Protein AF-A0A6C0I7M6-F1 (afdb_monomer_lite)

Foldseek 3Di:
DDPVVVVVVVVVVVVVVVVVVVVVVVVCCVVDPDDDDDDPDPDDPPPPPPPPDDDDDDDDDDDDDDDDDDPDPPPPPDDDPDDDDPDPDPDPCPDDDDPPPVPVPPPPPDDPDDDDDD

Radius of gyration: 39.66 Å; chains: 1; bounding box: 29×131×83 Å

Secondary structure (DSSP, 8-state):
--HHHHHHHHHHHHHHHHHHHHHHHHHHHHHSPPPP------PPP----PPPPPPPPPPPPPPPPPPPPP--------------PPPPP------PPPPPGGGSSGGGSS--------

Structure (mmCIF, N/CA/C/O backbone):
data_AF-A0A6C0I7M6-F1
#
_entry.id   AF-A0A6C0I7M6-F1
#
loop_
_atom_site.group_PDB
_atom_site.id
_atom_site.type_symbol
_atom_site.label_atom_id
_atom_site.label_alt_id
_atom_site.label_comp_id
_atom_site.label_asym_id
_atom_site.label_entity_id
_atom_site.label_seq_id
_atom_site.pdbx_PDB_ins_code
_atom_site.Cartn_x
_atom_site.Cartn_y
_atom_site.Cartn_z
_atom_site.occupancy
_atom_site.B_iso_or_equiv
_atom_site.auth_seq_id
_atom_site.auth_comp_id
_atom_site.auth_asym_id
_atom_site.auth_atom_id
_atom_site.pdbx_PDB_model_num
ATOM 1 N N . MET A 1 1 ? 15.453 -8.801 -27.482 1.00 65.69 1 MET A N 1
ATOM 2 C CA . MET A 1 1 ? 14.702 -7.841 -26.657 1.00 65.69 1 MET A CA 1
ATOM 3 C C . MET A 1 1 ? 15.404 -6.516 -26.749 1.00 65.69 1 MET A C 1
ATOM 5 O O . MET A 1 1 ? 16.596 -6.448 -26.453 1.00 65.69 1 MET A O 1
ATOM 9 N N . GLU A 1 2 ? 14.703 -5.503 -27.232 1.00 87.94 2 GLU A N 1
ATOM 10 C CA . GLU A 1 2 ? 15.247 -4.149 -27.253 1.00 87.94 2 GLU A CA 1
ATOM 11 C C . GLU A 1 2 ? 15.354 -3.618 -25.819 1.00 87.94 2 GLU A C 1
ATOM 13 O O . GLU A 1 2 ? 14.574 -3.995 -24.945 1.00 87.94 2 GLU A O 1
ATOM 18 N N . ILE A 1 3 ? 16.314 -2.729 -25.556 1.00 90.50 3 ILE A N 1
ATOM 19 C CA . ILE A 1 3 ? 16.495 -2.146 -24.216 1.00 90.50 3 ILE A CA 1
ATOM 20 C C . ILE A 1 3 ? 15.200 -1.477 -23.726 1.00 90.50 3 ILE A C 1
ATOM 22 O O . ILE A 1 3 ? 14.861 -1.571 -22.550 1.00 90.50 3 ILE A O 1
ATOM 26 N N . LEU A 1 4 ? 14.441 -0.868 -24.642 1.00 90.62 4 LEU A N 1
ATOM 27 C CA . LEU A 1 4 ? 13.148 -0.242 -24.366 1.00 90.62 4 LEU A CA 1
ATOM 28 C C . LEU A 1 4 ? 12.120 -1.248 -23.841 1.00 90.62 4 LEU A C 1
ATOM 30 O O . LEU A 1 4 ? 11.407 -0.953 -22.887 1.00 90.62 4 LEU A O 1
ATOM 34 N N . GLU A 1 5 ? 12.082 -2.450 -24.411 1.00 91.50 5 GLU A N 1
ATOM 35 C CA . GLU A 1 5 ? 11.189 -3.531 -23.988 1.00 91.50 5 GLU A CA 1
ATOM 36 C C . GLU A 1 5 ? 11.479 -3.945 -22.538 1.00 91.50 5 GLU A C 1
ATOM 38 O O . GLU A 1 5 ? 10.564 -4.073 -21.723 1.00 91.50 5 GLU A O 1
ATOM 43 N N . LEU A 1 6 ? 12.764 -4.041 -22.179 1.00 92.44 6 LEU A N 1
ATOM 44 C CA . LEU A 1 6 ? 13.188 -4.317 -20.807 1.00 92.44 6 LEU A CA 1
ATOM 45 C C . LEU A 1 6 ? 12.771 -3.197 -19.838 1.00 92.44 6 LEU A C 1
ATOM 47 O O . LEU A 1 6 ? 12.308 -3.489 -18.736 1.00 92.44 6 LEU A O 1
ATOM 51 N N . PHE A 1 7 ? 12.883 -1.927 -20.244 1.00 94.19 7 PHE A N 1
ATOM 52 C CA . PHE A 1 7 ? 12.421 -0.791 -19.436 1.00 94.19 7 PHE A CA 1
ATOM 53 C C . PHE A 1 7 ? 10.907 -0.814 -19.211 1.00 94.19 7 PHE A C 1
ATOM 55 O O . PHE A 1 7 ? 10.460 -0.578 -18.087 1.00 94.19 7 PHE A O 1
ATOM 62 N N . TYR A 1 8 ? 10.116 -1.136 -20.236 1.00 95.44 8 TYR A N 1
ATOM 63 C CA . TYR A 1 8 ? 8.663 -1.258 -20.097 1.00 95.44 8 TYR A CA 1
ATOM 64 C C . TYR A 1 8 ? 8.271 -2.393 -19.153 1.00 95.44 8 TYR A C 1
ATOM 66 O O . TYR A 1 8 ? 7.409 -2.203 -18.293 1.00 95.44 8 TYR A O 1
ATOM 74 N N . ILE A 1 9 ? 8.930 -3.548 -19.256 1.00 95.31 9 ILE A N 1
ATOM 75 C CA . ILE A 1 9 ? 8.684 -4.686 -18.363 1.00 95.31 9 ILE A CA 1
ATOM 76 C C . ILE A 1 9 ? 9.076 -4.336 -16.921 1.00 95.31 9 ILE A C 1
ATOM 78 O O . ILE A 1 9 ? 8.315 -4.609 -15.987 1.00 95.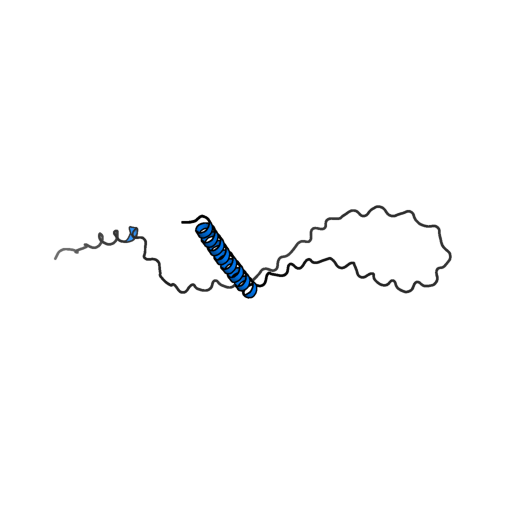31 9 ILE A O 1
ATOM 82 N N . ALA A 1 10 ? 10.229 -3.691 -16.723 1.00 94.81 10 ALA A N 1
ATOM 83 C CA . ALA A 1 10 ? 10.691 -3.273 -15.403 1.00 94.81 10 ALA A CA 1
ATOM 84 C C . ALA A 1 10 ? 9.730 -2.261 -14.759 1.00 94.81 10 ALA A C 1
ATOM 86 O O . ALA A 1 10 ? 9.298 -2.456 -13.621 1.00 94.81 10 ALA A O 1
ATOM 87 N N . LEU A 1 11 ? 9.335 -1.219 -15.499 1.00 95.75 11 LEU A N 1
ATOM 88 C CA . LEU A 1 11 ? 8.385 -0.214 -15.017 1.00 95.75 11 LEU A CA 1
ATOM 89 C C . LEU A 1 11 ? 6.998 -0.804 -14.765 1.00 95.75 11 LEU A C 1
ATOM 91 O O . LEU A 1 11 ? 6.379 -0.473 -13.756 1.00 95.75 11 LEU A O 1
ATOM 95 N N . G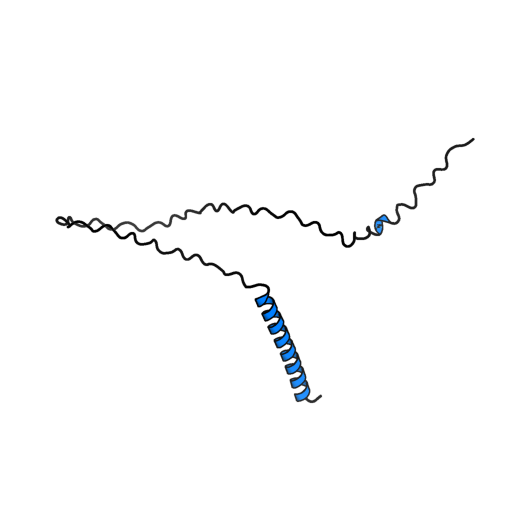LY A 1 12 ? 6.524 -1.706 -15.627 1.00 96.88 12 GLY A N 1
ATOM 96 C CA . GLY A 1 12 ? 5.257 -2.407 -15.431 1.00 96.88 12 GLY A CA 1
ATOM 97 C C . GLY A 1 12 ? 5.262 -3.237 -14.148 1.00 96.88 12 GLY A C 1
ATOM 98 O O . GLY A 1 12 ? 4.336 -3.145 -13.344 1.00 96.88 12 GLY A O 1
ATOM 99 N N . THR A 1 13 ? 6.346 -3.973 -13.904 1.00 96.81 13 THR A N 1
ATOM 100 C CA . THR A 1 13 ? 6.506 -4.783 -12.687 1.00 96.81 13 THR A CA 1
ATOM 101 C C . THR A 1 13 ? 6.524 -3.904 -11.435 1.00 96.81 13 THR A C 1
ATOM 103 O O . THR A 1 13 ? 5.793 -4.173 -10.481 1.00 96.81 13 THR A O 1
ATOM 106 N N . ILE A 1 14 ? 7.297 -2.813 -11.446 1.00 97.31 14 ILE A N 1
ATOM 107 C CA . ILE A 1 14 ? 7.342 -1.848 -10.336 1.00 97.31 14 ILE A CA 1
ATOM 108 C C . ILE A 1 14 ? 5.961 -1.217 -10.113 1.00 97.31 14 ILE A C 1
ATOM 110 O O . ILE A 1 14 ? 5.503 -1.134 -8.974 1.00 97.31 14 ILE A O 1
ATOM 114 N N . GLY A 1 15 ? 5.265 -0.827 -11.182 1.00 97.38 15 GLY A N 1
ATOM 115 C CA . GLY A 1 15 ? 3.919 -0.262 -11.111 1.00 97.38 15 GLY A CA 1
ATOM 116 C C . GLY A 1 15 ? 2.922 -1.210 -10.443 1.00 97.38 15 GLY A C 1
ATOM 117 O O . GLY A 1 15 ? 2.215 -0.804 -9.520 1.00 97.38 15 GLY A O 1
ATOM 118 N N . VAL A 1 16 ? 2.913 -2.487 -10.836 1.00 97.69 16 VAL A N 1
ATOM 119 C CA . VAL A 1 16 ? 2.060 -3.516 -10.214 1.00 97.69 16 VAL A CA 1
ATOM 120 C C . VAL A 1 16 ? 2.382 -3.677 -8.727 1.00 97.69 16 VAL A C 1
ATOM 122 O O . VAL A 1 16 ? 1.466 -3.715 -7.903 1.00 97.69 16 VAL A O 1
ATOM 125 N N . LEU A 1 17 ? 3.666 -3.713 -8.359 1.00 97.56 17 LEU A N 1
ATOM 126 C CA . LEU A 1 17 ? 4.083 -3.818 -6.958 1.00 97.56 17 LEU A CA 1
ATOM 127 C C . LEU A 1 17 ? 3.627 -2.615 -6.126 1.00 97.56 17 LEU A C 1
ATOM 129 O O . LEU A 1 17 ? 3.173 -2.809 -4.996 1.00 97.56 17 LEU A O 1
ATOM 133 N N . ILE A 1 18 ? 3.709 -1.400 -6.676 1.00 97.56 18 ILE A N 1
ATOM 134 C CA . ILE A 1 18 ? 3.254 -0.174 -6.008 1.00 97.56 18 ILE A CA 1
ATOM 135 C C . ILE A 1 18 ? 1.741 -0.211 -5.794 1.00 97.56 18 ILE A C 1
ATOM 137 O O . ILE A 1 18 ? 1.286 0.043 -4.679 1.00 97.56 18 ILE A O 1
ATOM 141 N N . VAL A 1 19 ? 0.961 -0.555 -6.823 1.00 97.25 19 VAL A N 1
ATOM 142 C CA . VAL A 1 19 ? -0.507 -0.636 -6.718 1.00 97.25 19 VAL A CA 1
ATOM 143 C C . VAL A 1 19 ? -0.919 -1.684 -5.685 1.00 97.25 19 VAL A C 1
ATOM 145 O O . VAL A 1 19 ? -1.794 -1.420 -4.861 1.00 97.25 19 VAL A O 1
ATOM 148 N N . LEU A 1 20 ? -0.252 -2.841 -5.667 1.00 97.19 20 LEU A N 1
ATOM 149 C CA . LEU A 1 20 ? -0.512 -3.892 -4.685 1.00 97.19 20 LEU A CA 1
ATOM 150 C C . LEU A 1 20 ? -0.172 -3.442 -3.252 1.00 97.19 20 LEU A C 1
ATOM 152 O O . LEU A 1 20 ? -0.966 -3.654 -2.331 1.00 97.19 20 LEU A O 1
ATOM 156 N N . HIS A 1 21 ? 0.972 -2.782 -3.053 1.00 96.00 21 HIS A N 1
ATOM 157 C CA . HIS A 1 21 ? 1.370 -2.247 -1.745 1.00 96.00 21 HIS A CA 1
ATOM 158 C C . HIS A 1 21 ? 0.424 -1.149 -1.254 1.00 96.00 21 HIS A C 1
ATOM 160 O O . HIS A 1 21 ? -0.001 -1.175 -0.100 1.00 96.00 21 HIS A O 1
ATOM 166 N N . LEU A 1 22 ? 0.047 -0.203 -2.117 1.00 96.38 22 LEU A N 1
ATOM 167 C CA . LEU A 1 22 ? -0.917 0.834 -1.750 1.00 96.38 22 LEU A CA 1
ATOM 168 C C . LEU A 1 22 ? -2.285 0.228 -1.441 1.00 96.38 22 LEU A C 1
ATOM 170 O O . LEU A 1 22 ? -2.886 0.591 -0.434 1.00 96.38 22 LEU A O 1
ATOM 174 N N . GLY A 1 23 ? -2.767 -0.706 -2.263 1.00 95.31 23 GLY A N 1
ATOM 175 C CA . GLY A 1 23 ? -4.049 -1.373 -2.045 1.00 95.31 23 GLY A CA 1
ATOM 176 C C . GLY A 1 23 ? -4.096 -2.089 -0.695 1.00 95.31 23 GLY A C 1
ATOM 177 O O . GLY A 1 23 ? -4.998 -1.851 0.108 1.00 95.31 23 GLY A O 1
ATOM 178 N N . THR A 1 24 ? -3.086 -2.908 -0.400 1.00 93.44 24 THR A N 1
ATOM 179 C CA . THR A 1 24 ? -2.975 -3.606 0.893 1.00 93.44 24 THR A CA 1
ATOM 180 C C . THR A 1 24 ? -2.845 -2.644 2.074 1.00 93.44 24 THR A C 1
ATOM 182 O O . THR A 1 24 ? -3.507 -2.848 3.093 1.00 93.44 24 THR A O 1
ATOM 185 N N . PHE A 1 25 ? -2.073 -1.562 1.933 1.00 92.69 25 PHE A N 1
ATOM 186 C CA . PHE A 1 25 ? -1.971 -0.515 2.949 1.00 92.69 25 PHE A CA 1
ATOM 187 C C . PHE A 1 25 ? -3.322 0.150 3.229 1.00 92.69 25 PHE A C 1
ATOM 189 O O . PHE A 1 25 ? -3.718 0.264 4.388 1.00 92.69 25 PHE A O 1
ATOM 196 N N . TRP A 1 26 ? -4.055 0.553 2.189 1.00 93.00 26 TRP A N 1
ATOM 197 C CA . TRP A 1 26 ? -5.368 1.184 2.334 1.00 93.00 26 TRP A CA 1
ATOM 198 C C . TRP A 1 26 ? -6.381 0.251 2.996 1.00 93.00 26 TRP A C 1
ATOM 200 O O . TRP A 1 26 ? -7.078 0.663 3.923 1.00 93.00 26 TRP A O 1
ATOM 210 N N . ILE A 1 27 ? -6.419 -1.020 2.592 1.00 92.50 27 ILE A N 1
ATOM 211 C CA . ILE A 1 27 ? -7.296 -2.024 3.209 1.00 92.50 27 ILE A CA 1
ATOM 212 C C . ILE A 1 27 ? -6.947 -2.200 4.695 1.00 92.50 27 ILE A C 1
ATOM 214 O O . ILE A 1 27 ? -7.829 -2.135 5.554 1.00 92.50 27 ILE A O 1
ATOM 218 N N . ALA A 1 28 ? -5.662 -2.354 5.027 1.00 88.81 28 ALA A N 1
ATOM 219 C CA . ALA A 1 28 ? -5.214 -2.483 6.414 1.00 88.81 28 ALA A CA 1
ATOM 220 C C . ALA A 1 28 ? -5.547 -1.237 7.253 1.00 88.81 28 ALA A C 1
ATOM 222 O O . ALA A 1 28 ? -5.992 -1.363 8.396 1.00 88.81 28 ALA A O 1
ATOM 223 N N . ARG A 1 29 ? -5.392 -0.041 6.669 1.00 86.38 29 ARG A N 1
ATOM 224 C CA . ARG A 1 29 ? -5.685 1.256 7.295 1.00 86.38 29 ARG A CA 1
ATOM 225 C C . ARG A 1 29 ? -7.161 1.415 7.665 1.00 86.38 29 ARG A C 1
ATOM 227 O O . ARG A 1 29 ? -7.445 2.094 8.655 1.00 86.38 29 ARG A O 1
ATOM 234 N N . ILE A 1 30 ? -8.067 0.823 6.881 1.00 87.88 30 ILE A N 1
ATOM 235 C CA . ILE A 1 30 ? -9.518 0.849 7.121 1.00 87.88 30 ILE A CA 1
ATOM 236 C C . ILE A 1 30 ? -9.909 -0.179 8.191 1.00 87.88 30 ILE A C 1
ATOM 238 O O . ILE A 1 30 ? -10.695 0.140 9.078 1.00 87.88 30 ILE A O 1
ATOM 242 N N . ILE A 1 31 ? -9.344 -1.392 8.146 1.00 89.75 31 ILE A N 1
ATOM 243 C CA . ILE A 1 31 ? -9.702 -2.472 9.086 1.00 89.75 31 ILE A CA 1
ATOM 244 C C . ILE A 1 31 ? -9.152 -2.205 10.493 1.00 89.75 31 ILE A C 1
ATOM 246 O O . ILE A 1 31 ? -9.829 -2.480 11.484 1.00 89.75 31 ILE A O 1
ATOM 250 N N . LYS A 1 32 ? -7.923 -1.691 10.604 1.00 78.00 32 LYS A N 1
ATOM 251 C CA . LYS A 1 32 ? -7.281 -1.385 11.888 1.00 78.00 32 LYS A CA 1
ATOM 252 C C . LYS A 1 32 ? -6.824 0.071 11.898 1.00 78.00 32 LYS A C 1
ATOM 254 O O . LYS A 1 32 ? -5.702 0.362 11.475 1.00 78.00 32 LYS A O 1
ATOM 259 N N . PRO A 1 33 ? -7.665 0.996 12.390 1.00 77.81 33 PRO A N 1
ATOM 260 C CA . PRO A 1 33 ? -7.230 2.360 12.630 1.00 77.81 33 PRO A CA 1
ATOM 261 C C . PRO A 1 33 ? -6.006 2.359 13.565 1.00 77.81 33 PRO A C 1
ATOM 263 O O . PRO A 1 33 ? -5.986 1.602 14.539 1.00 77.81 33 PRO A O 1
ATOM 266 N N . PRO A 1 34 ? -4.978 3.181 13.295 1.00 78.25 34 PRO A N 1
ATOM 267 C CA . PRO A 1 34 ? -3.838 3.318 14.183 1.00 78.25 34 PRO A CA 1
ATOM 268 C C . PRO A 1 34 ? -4.323 3.870 15.524 1.00 78.25 34 PRO A C 1
ATOM 270 O O . PRO A 1 34 ? -5.063 4.855 15.566 1.00 78.25 34 PRO A O 1
ATOM 273 N N . ALA A 1 35 ? -3.918 3.216 16.612 1.00 76.06 35 ALA A N 1
ATOM 274 C CA . ALA A 1 35 ? -4.304 3.628 17.951 1.00 76.06 35 ALA A CA 1
ATOM 275 C C . ALA A 1 35 ? -3.786 5.053 18.225 1.00 76.06 35 ALA A C 1
ATOM 277 O O . ALA A 1 35 ? -2.600 5.324 18.000 1.00 76.06 35 ALA A O 1
ATOM 278 N N . PRO A 1 36 ? -4.642 5.976 18.693 1.00 79.94 36 PRO A N 1
ATOM 279 C CA . PRO A 1 36 ? -4.210 7.324 19.012 1.00 79.94 36 PRO A CA 1
ATOM 280 C C . PRO A 1 36 ? -3.239 7.281 20.195 1.00 79.94 36 PRO A C 1
ATOM 282 O O . PRO A 1 36 ? -3.567 6.796 21.277 1.00 79.94 36 PRO A O 1
ATOM 285 N N . LYS A 1 37 ? -2.030 7.810 19.995 1.00 79.00 37 LYS A N 1
ATOM 286 C CA . LYS A 1 37 ? -1.073 8.023 21.080 1.00 79.00 37 LYS A CA 1
ATOM 287 C C . LYS A 1 37 ? -1.498 9.272 21.850 1.00 79.00 37 LYS A C 1
ATOM 289 O O . LYS A 1 37 ? -1.231 10.388 21.412 1.00 79.00 37 LYS A O 1
ATOM 294 N N . ILE A 1 38 ? -2.173 9.084 22.980 1.00 75.81 38 ILE A N 1
ATOM 295 C CA . ILE A 1 38 ? -2.534 10.186 23.875 1.00 75.81 38 ILE A CA 1
ATOM 296 C C . ILE A 1 38 ? -1.275 10.584 24.642 1.00 75.81 38 ILE A C 1
ATOM 298 O O . ILE A 1 38 ? -0.772 9.835 25.478 1.00 75.81 38 ILE A O 1
ATOM 302 N N . VAL A 1 39 ? -0.740 11.760 24.327 1.00 78.50 39 VAL A N 1
ATOM 303 C CA . VAL A 1 39 ? 0.277 12.405 25.155 1.00 78.50 39 VAL A CA 1
ATOM 304 C C . VAL A 1 39 ? -0.472 13.251 26.172 1.00 78.50 39 VAL A C 1
ATOM 306 O O . VAL A 1 39 ? -1.086 14.255 25.815 1.00 78.50 39 VAL A O 1
ATOM 309 N N . TYR A 1 40 ? -0.450 12.826 27.433 1.00 76.06 40 TYR A N 1
ATOM 310 C CA . TYR A 1 40 ? -0.969 13.630 28.532 1.00 76.06 40 TYR A CA 1
ATOM 311 C C . TYR A 1 40 ? -0.005 14.785 28.768 1.00 76.06 40 TYR A C 1
ATOM 313 O O . TYR A 1 40 ? 1.008 14.650 29.451 1.00 76.06 40 TYR A O 1
ATOM 321 N N . VAL A 1 41 ? -0.306 15.923 28.153 1.00 70.06 41 VAL A N 1
ATOM 322 C CA . VAL A 1 41 ? 0.318 17.182 28.537 1.00 70.06 41 VAL A CA 1
ATOM 323 C C . VAL A 1 41 ? -0.314 17.564 29.865 1.00 70.06 41 VAL A C 1
ATOM 325 O O . VAL A 1 41 ? -1.530 17.744 29.946 1.00 70.06 41 VAL A O 1
ATOM 328 N N . GLN A 1 42 ? 0.499 17.622 30.917 1.00 65.75 42 GLN A N 1
ATOM 329 C CA . GLN A 1 42 ? 0.063 18.127 32.208 1.00 65.75 42 GLN A CA 1
ATOM 330 C C . GLN A 1 42 ? -0.446 19.552 31.981 1.00 65.75 42 GLN A C 1
ATOM 332 O O . GLN A 1 42 ? 0.326 20.444 31.626 1.00 65.75 42 GLN A O 1
ATOM 337 N N . ALA A 1 43 ? -1.761 19.744 32.099 1.00 67.44 43 ALA A N 1
ATOM 338 C CA . ALA A 1 43 ? -2.344 21.072 32.033 1.00 67.44 43 ALA A CA 1
ATOM 339 C C . ALA A 1 43 ? -1.650 21.933 33.101 1.00 67.44 43 ALA A C 1
ATOM 341 O O . ALA A 1 43 ? -1.496 21.454 34.233 1.00 67.44 43 ALA A O 1
ATOM 342 N N . PRO A 1 44 ? -1.207 23.162 32.771 1.00 69.56 44 PRO A N 1
ATOM 343 C CA . PRO A 1 44 ? -0.727 24.090 33.781 1.00 69.56 44 PRO A CA 1
ATOM 344 C C . PRO A 1 44 ? -1.765 24.146 34.904 1.00 69.56 44 PRO A C 1
ATOM 346 O O . PRO A 1 44 ? -2.961 24.190 34.587 1.00 69.56 44 PRO A O 1
ATOM 349 N N . PRO A 1 45 ? -1.353 24.101 36.185 1.00 62.16 45 PRO A N 1
ATOM 350 C CA . PRO A 1 45 ? -2.285 24.256 37.289 1.00 62.16 45 PRO A CA 1
ATOM 351 C C . PRO A 1 45 ? -3.147 25.475 36.987 1.00 62.16 45 PRO A C 1
ATOM 353 O O . PRO A 1 45 ? -2.601 26.544 36.705 1.00 62.16 45 PRO A O 1
ATOM 356 N N . ALA A 1 46 ? -4.471 25.297 36.961 1.00 61.06 46 ALA A N 1
ATOM 357 C CA . ALA A 1 46 ? -5.382 26.418 36.819 1.00 61.06 46 ALA A CA 1
ATOM 358 C C . ALA A 1 46 ? -4.963 27.432 37.880 1.00 61.06 46 ALA A C 1
ATOM 360 O O . ALA A 1 46 ? -4.991 27.117 39.071 1.00 61.06 46 ALA A O 1
ATOM 361 N N . ALA A 1 47 ? -4.469 28.592 37.439 1.00 60.41 47 ALA A N 1
ATOM 362 C CA . ALA A 1 47 ? -4.118 29.667 38.340 1.00 60.41 47 ALA A CA 1
ATOM 363 C C . ALA A 1 47 ? -5.395 29.973 39.116 1.00 60.41 47 ALA A C 1
ATOM 365 O O . ALA A 1 47 ? -6.364 30.488 38.558 1.00 60.41 47 ALA A O 1
ATOM 366 N N . VAL A 1 48 ? -5.424 29.540 40.374 1.00 58.59 48 VAL A N 1
ATOM 367 C CA . VAL A 1 48 ? -6.504 29.841 41.297 1.00 58.59 48 VAL A CA 1
ATOM 368 C C . VAL A 1 48 ? -6.583 31.359 41.290 1.00 58.59 48 VAL A C 1
ATOM 370 O O . VAL A 1 48 ? -5.606 32.019 41.647 1.00 58.59 48 VAL A O 1
ATOM 373 N N . ALA A 1 49 ? -7.680 31.916 40.776 1.00 61.09 49 ALA A N 1
ATOM 374 C CA . ALA A 1 49 ? -7.891 33.351 40.816 1.00 61.09 49 ALA A CA 1
ATOM 375 C C . ALA A 1 49 ? -7.804 33.756 42.288 1.00 61.09 49 ALA A C 1
ATOM 377 O O . ALA A 1 49 ? -8.618 33.326 43.108 1.00 61.09 49 ALA A O 1
ATOM 378 N N . ALA A 1 50 ? -6.749 34.494 42.632 1.00 63.72 50 ALA A N 1
ATOM 379 C CA . ALA A 1 50 ? -6.564 34.991 43.978 1.00 63.72 50 ALA A CA 1
ATOM 380 C C . ALA A 1 50 ? -7.812 35.810 44.366 1.00 63.72 50 ALA A C 1
ATOM 382 O O . ALA A 1 50 ? -8.310 36.574 43.531 1.00 63.72 50 ALA A O 1
ATOM 383 N N . PRO A 1 51 ? -8.337 35.667 45.597 1.00 56.78 51 PRO A N 1
ATOM 384 C CA . PRO A 1 51 ? -9.414 36.519 46.085 1.00 56.78 51 PRO A CA 1
ATOM 385 C C . PRO A 1 51 ? -9.030 38.000 45.927 1.00 56.78 51 PRO A C 1
ATOM 387 O O . PRO A 1 51 ? -7.846 38.322 46.074 1.00 56.78 51 PRO A O 1
ATOM 390 N N . PRO A 1 52 ? -9.986 38.911 45.660 1.00 55.38 52 PRO A N 1
ATOM 391 C CA . PRO A 1 52 ? -9.705 40.340 45.589 1.00 55.38 52 PRO A CA 1
ATOM 392 C C . PRO A 1 52 ? -8.981 40.790 46.861 1.00 55.38 52 PRO A C 1
ATOM 394 O O . PRO A 1 52 ? -9.500 40.653 47.969 1.00 55.38 52 PRO A O 1
ATOM 397 N N . GLN A 1 53 ? -7.753 41.279 46.700 1.00 56.88 53 GLN A N 1
ATOM 398 C CA . GLN A 1 53 ? -6.952 41.792 47.802 1.00 56.88 53 GLN A CA 1
ATOM 399 C C . GLN A 1 53 ? -7.647 43.031 48.380 1.00 56.88 53 GLN A C 1
ATOM 401 O O . GLN A 1 53 ? -7.930 43.989 47.660 1.00 56.88 53 GLN A O 1
ATOM 406 N N . ALA A 1 54 ? -7.930 43.005 49.683 1.00 61.31 54 ALA A N 1
ATOM 407 C CA . ALA A 1 54 ? -8.346 44.187 50.427 1.00 61.31 54 ALA A CA 1
ATOM 408 C C . ALA A 1 54 ? -7.248 45.278 50.362 1.00 61.31 54 ALA A C 1
ATOM 410 O O . ALA A 1 54 ? -6.070 44.934 50.213 1.00 61.31 54 ALA A O 1
ATOM 411 N N . PRO A 1 55 ? -7.597 46.577 50.478 1.00 54.78 55 PRO A N 1
ATOM 412 C CA . PRO A 1 55 ? -6.638 47.677 50.389 1.00 54.78 55 PRO A CA 1
ATOM 413 C C . PRO A 1 55 ? -5.456 47.502 51.353 1.00 54.78 55 PRO A C 1
ATOM 415 O O . PRO A 1 55 ? -5.635 47.318 52.556 1.00 54.78 55 PRO A O 1
ATOM 418 N N . GLN A 1 56 ? -4.245 47.543 50.798 1.00 51.34 56 GLN A N 1
ATOM 419 C CA . GLN A 1 56 ? -2.988 47.346 51.516 1.00 51.34 56 GLN A CA 1
ATOM 420 C C . GLN A 1 56 ? -2.715 48.504 52.491 1.00 51.34 56 GLN A C 1
ATOM 422 O O . GLN A 1 56 ? -2.731 49.672 52.105 1.00 51.34 56 GLN A O 1
ATOM 427 N N . ALA A 1 57 ? -2.427 48.171 53.752 1.00 61.03 57 ALA A N 1
ATOM 428 C CA . ALA A 1 57 ? -1.812 49.078 54.722 1.00 61.03 57 ALA A CA 1
ATOM 429 C C . ALA A 1 57 ? -0.299 49.264 54.421 1.00 61.03 57 ALA A C 1
ATOM 431 O O . ALA A 1 57 ? 0.270 48.449 53.689 1.00 61.03 57 ALA A O 1
ATOM 432 N N . PRO A 1 58 ? 0.360 50.317 54.955 1.00 55.22 58 PRO A N 1
ATOM 433 C CA . PRO A 1 58 ? 1.714 50.728 54.567 1.00 55.22 58 PRO A CA 1
ATOM 434 C C . PRO A 1 58 ? 2.777 49.619 54.625 1.00 55.22 58 PRO A C 1
ATOM 436 O O . PRO A 1 58 ? 2.856 48.852 55.582 1.00 55.22 58 PRO A O 1
ATOM 439 N N . GLN A 1 59 ? 3.599 49.571 53.574 1.00 51.44 59 GLN A N 1
ATOM 440 C CA . GLN A 1 59 ? 4.590 48.535 53.281 1.00 51.44 59 GLN A CA 1
ATOM 441 C C . GLN A 1 59 ? 5.722 48.460 54.322 1.00 51.44 59 GLN A C 1
ATOM 443 O O . GLN A 1 59 ? 6.394 49.450 54.604 1.00 51.44 59 GLN A O 1
ATOM 448 N N . ALA A 1 60 ? 5.979 47.250 54.823 1.00 65.31 60 ALA A N 1
ATOM 449 C CA . ALA A 1 60 ? 7.223 46.867 55.491 1.00 65.31 60 ALA A CA 1
ATOM 450 C C . ALA A 1 60 ? 8.271 46.402 54.447 1.00 65.31 60 ALA A C 1
ATOM 452 O O . ALA A 1 60 ? 7.879 45.964 53.360 1.00 65.31 60 ALA A O 1
ATOM 453 N N . PRO A 1 61 ? 9.588 46.496 54.731 1.00 64.94 61 PRO A N 1
ATOM 454 C CA . PRO A 1 61 ? 10.638 46.168 53.763 1.00 64.94 61 PRO A CA 1
ATOM 455 C C . PRO A 1 61 ? 10.630 44.682 53.341 1.00 64.94 61 PRO A C 1
ATOM 457 O O . PRO A 1 61 ? 10.213 43.821 54.121 1.00 64.94 61 PRO A O 1
ATOM 460 N N . PRO A 1 62 ? 11.081 44.368 52.109 1.00 68.62 62 PRO A N 1
ATOM 461 C CA . PRO A 1 62 ? 10.918 43.046 51.510 1.00 68.62 62 PRO A CA 1
ATOM 462 C C . PRO A 1 62 ? 11.811 41.971 52.162 1.00 68.62 62 PRO A C 1
ATOM 464 O O . PRO A 1 62 ? 12.967 42.252 52.490 1.00 68.62 62 PRO A O 1
ATOM 467 N N . PRO A 1 63 ? 11.314 40.728 52.316 1.00 72.44 63 PRO A N 1
ATOM 468 C CA . PRO A 1 63 ? 12.117 39.600 52.777 1.00 72.44 63 PRO A CA 1
ATOM 469 C C . PRO A 1 63 ? 13.091 39.096 51.689 1.00 72.44 63 PRO A C 1
ATOM 471 O O . PRO A 1 63 ? 12.855 39.311 50.496 1.00 72.44 63 PRO A O 1
ATOM 474 N N . PRO A 1 64 ? 14.188 38.417 52.084 1.00 73.00 64 PRO A N 1
ATOM 475 C CA . PRO A 1 64 ? 15.190 37.888 51.159 1.00 73.00 64 PRO A CA 1
ATOM 476 C C . PRO A 1 64 ? 14.627 36.790 50.231 1.00 73.00 64 PRO A C 1
ATOM 478 O O . PRO A 1 64 ? 13.634 36.141 50.571 1.00 73.00 64 PRO A O 1
A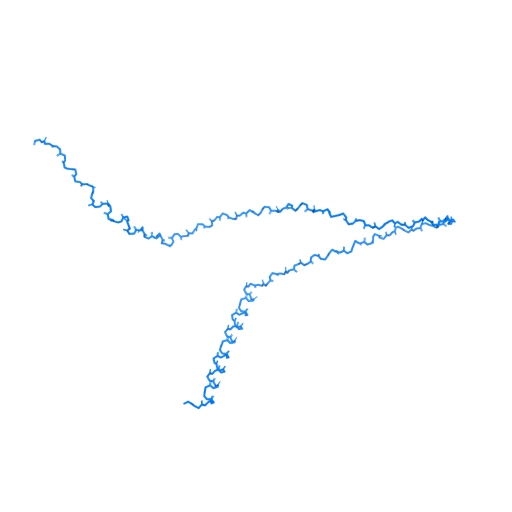TOM 481 N N . PRO A 1 65 ? 15.257 36.568 49.059 1.00 73.06 65 PRO A N 1
ATOM 482 C CA . PRO A 1 65 ? 14.763 35.632 48.053 1.00 73.06 65 PRO A CA 1
ATOM 483 C C . PRO A 1 65 ? 14.788 34.170 48.540 1.00 73.06 65 PRO A C 1
ATOM 485 O O . PRO A 1 65 ? 15.706 33.780 49.267 1.00 73.06 65 PRO A O 1
ATOM 488 N N . PRO A 1 66 ? 13.805 33.344 48.128 1.00 75.19 66 PRO A N 1
ATOM 489 C CA . PRO A 1 66 ? 13.748 31.934 48.498 1.00 75.19 66 PRO A CA 1
ATOM 490 C C . PRO A 1 66 ? 14.836 31.098 47.790 1.00 75.19 66 PRO A C 1
ATOM 492 O O . PRO A 1 66 ? 15.238 31.431 46.671 1.00 75.19 66 PRO A O 1
ATOM 495 N N . PRO A 1 67 ? 15.305 29.998 48.415 1.00 72.50 67 PRO A N 1
ATOM 496 C CA . PRO A 1 67 ? 16.256 29.071 47.805 1.00 72.50 67 PRO A CA 1
ATOM 497 C C . PRO A 1 67 ? 15.640 28.304 46.617 1.00 72.50 67 PRO A C 1
ATOM 499 O O . PRO A 1 67 ? 14.415 28.175 46.531 1.00 72.50 67 PRO A O 1
ATOM 502 N N . PRO A 1 68 ? 16.472 27.784 45.692 1.00 71.06 68 PRO A N 1
ATOM 503 C CA . PRO A 1 68 ? 15.997 27.098 44.495 1.00 71.06 68 PRO A CA 1
ATOM 504 C C . PRO A 1 68 ? 15.249 25.791 44.831 1.00 71.06 68 PRO A C 1
ATOM 506 O O . PRO A 1 68 ? 15.631 25.087 45.771 1.00 71.06 68 PRO A O 1
ATOM 509 N N . PRO A 1 69 ? 14.200 25.437 44.063 1.00 64.00 69 PRO A N 1
ATOM 510 C CA . PRO A 1 69 ? 13.411 24.234 44.300 1.00 64.00 69 PRO A CA 1
ATOM 511 C C . PRO A 1 69 ? 14.223 22.970 43.997 1.00 64.00 69 PRO A C 1
ATOM 513 O O . PRO A 1 69 ? 14.762 22.796 42.905 1.00 64.00 69 PRO A O 1
ATOM 516 N N . VAL A 1 70 ? 14.283 22.070 44.977 1.00 62.50 70 VAL A N 1
ATOM 517 C CA . VAL A 1 70 ? 14.887 20.741 44.846 1.00 62.50 70 VAL A CA 1
ATOM 518 C C . VAL A 1 70 ? 13.866 19.809 44.189 1.00 62.50 70 VAL A C 1
ATOM 520 O O . VAL A 1 70 ? 12.754 19.648 44.695 1.00 62.50 70 VAL A O 1
ATOM 523 N N . LEU A 1 71 ? 14.232 19.201 43.058 1.00 61.62 71 LEU A N 1
ATOM 524 C CA . LEU A 1 71 ? 13.432 18.189 42.364 1.00 61.62 71 LEU A CA 1
ATOM 525 C C . LEU A 1 71 ? 13.323 16.937 43.244 1.00 61.62 71 LEU A C 1
ATOM 527 O O . LEU A 1 71 ? 14.209 16.089 43.248 1.00 61.62 71 LEU A O 1
ATOM 531 N N . SER A 1 72 ? 12.244 16.830 44.017 1.00 58.09 72 SER A N 1
ATOM 532 C CA . SER A 1 72 ? 11.914 15.596 44.731 1.00 58.09 72 SER A CA 1
ATOM 533 C C . SER A 1 72 ? 11.238 14.636 43.755 1.00 58.09 72 SER A C 1
ATOM 535 O O . SER A 1 72 ? 10.052 14.771 43.455 1.00 58.09 72 SER A O 1
ATOM 537 N N . GLU A 1 73 ? 12.008 13.682 43.232 1.00 57.34 73 GLU A N 1
ATOM 538 C CA . GLU A 1 73 ? 11.521 12.565 42.422 1.00 57.34 73 GLU A CA 1
ATOM 539 C C . GLU A 1 73 ? 10.665 11.641 43.304 1.00 57.34 73 GLU A C 1
ATOM 541 O O . GLU A 1 73 ? 11.146 10.701 43.929 1.00 57.34 73 GLU A O 1
ATOM 546 N N . THR A 1 74 ? 9.372 11.946 43.422 1.00 59.84 74 THR A N 1
ATOM 547 C CA . THR A 1 74 ? 8.413 11.018 44.027 1.00 59.84 74 THR A CA 1
ATOM 548 C C . THR A 1 74 ? 8.000 10.038 42.943 1.00 59.84 74 THR A C 1
ATOM 550 O O . THR A 1 74 ? 7.176 10.377 42.099 1.00 59.84 74 THR A O 1
ATOM 553 N N . THR A 1 75 ? 8.591 8.842 42.930 1.00 60.78 75 THR A N 1
ATOM 554 C CA . THR A 1 75 ? 8.169 7.744 42.052 1.00 60.78 75 THR A CA 1
ATOM 555 C C . THR A 1 75 ? 6.711 7.391 42.369 1.00 60.78 75 THR A C 1
ATOM 557 O O . THR A 1 75 ? 6.438 6.890 43.464 1.00 60.78 75 THR A O 1
ATOM 560 N N . PRO A 1 76 ? 5.739 7.637 41.471 1.00 60.78 76 PRO A N 1
ATOM 561 C CA . PRO A 1 76 ? 4.381 7.188 41.721 1.00 60.78 76 PRO A CA 1
ATOM 562 C C . PRO A 1 76 ? 4.340 5.658 41.609 1.00 60.78 76 PRO A C 1
ATOM 564 O O . PRO A 1 76 ? 4.692 5.084 40.580 1.00 60.78 76 PRO A O 1
ATOM 567 N N . ASN A 1 77 ? 3.919 4.996 42.690 1.00 62.81 77 ASN A N 1
ATOM 568 C CA . ASN A 1 77 ? 3.627 3.565 42.719 1.00 62.81 77 ASN A CA 1
ATOM 569 C C . ASN A 1 77 ? 2.392 3.301 41.839 1.00 62.81 77 ASN A C 1
ATOM 571 O O . ASN A 1 77 ? 1.253 3.528 42.24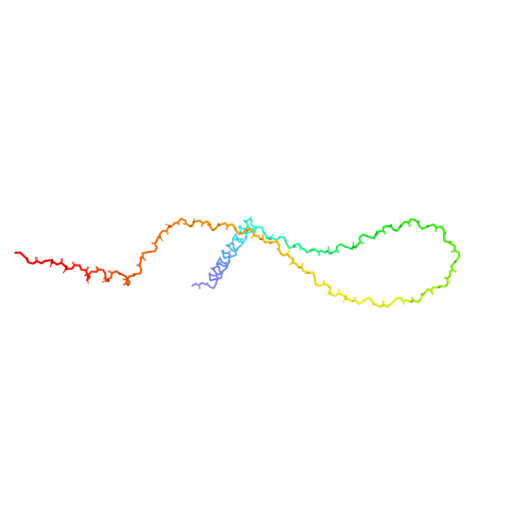6 1.00 62.81 77 ASN A O 1
ATOM 575 N N . ILE A 1 78 ? 2.641 2.906 40.591 1.00 66.69 78 ILE A N 1
ATOM 576 C CA . ILE A 1 78 ? 1.624 2.583 39.591 1.00 66.69 78 ILE A CA 1
ATOM 577 C C . ILE A 1 78 ? 1.027 1.212 39.945 1.00 66.69 78 ILE A C 1
ATOM 579 O O . ILE A 1 78 ? 1.608 0.175 39.632 1.00 66.69 78 ILE A O 1
ATOM 583 N N . GLN A 1 79 ? -0.148 1.193 40.580 1.00 64.62 79 GLN A N 1
ATOM 584 C CA . GLN A 1 79 ? -0.976 -0.015 40.644 1.00 64.62 79 GLN A CA 1
ATOM 585 C C . GLN A 1 79 ? -1.662 -0.203 39.288 1.00 64.62 79 GLN A C 1
ATOM 587 O O . GLN A 1 79 ? -2.589 0.530 38.941 1.00 64.62 79 GLN A O 1
ATOM 592 N N . LEU A 1 80 ? -1.174 -1.160 38.494 1.00 75.69 80 LEU A N 1
ATOM 593 C CA . LEU A 1 80 ? -1.816 -1.532 37.236 1.00 75.69 80 LEU A CA 1
ATOM 594 C C . LEU A 1 80 ? -3.170 -2.204 37.523 1.00 75.69 80 LEU A C 1
ATOM 596 O O . LEU A 1 80 ? -3.221 -3.120 38.346 1.00 75.69 80 LEU A O 1
ATOM 600 N N . PRO A 1 81 ? -4.258 -1.816 36.834 1.00 71.44 81 PRO A N 1
ATOM 601 C CA . PRO A 1 81 ? -5.499 -2.578 36.854 1.00 71.44 81 PRO A CA 1
ATOM 602 C C . PRO A 1 81 ? -5.244 -3.999 36.339 1.00 71.44 81 PRO A C 1
ATOM 604 O O . PRO A 1 81 ? -4.739 -4.180 35.227 1.00 71.44 81 PRO A O 1
ATOM 607 N N . LEU A 1 82 ? -5.583 -5.007 37.144 1.00 72.88 82 LEU A N 1
ATOM 608 C CA . LEU A 1 82 ? -5.511 -6.404 36.733 1.00 72.88 82 LEU A CA 1
ATOM 609 C C . LEU A 1 82 ? -6.611 -6.652 35.695 1.00 72.88 82 LEU A C 1
ATOM 611 O O . LEU A 1 82 ? -7.794 -6.661 36.025 1.00 72.88 82 LEU A O 1
ATOM 615 N N . TYR A 1 83 ? -6.222 -6.804 34.430 1.00 65.75 83 TYR A N 1
ATOM 616 C CA . TYR A 1 83 ? -7.158 -7.190 33.381 1.00 65.75 83 TYR A CA 1
ATOM 617 C C . TYR A 1 83 ? -7.558 -8.654 33.568 1.00 65.75 83 TYR A C 1
ATOM 619 O O . TYR A 1 83 ? -6.710 -9.548 33.540 1.00 65.75 83 TYR A O 1
ATOM 627 N N . ASP A 1 84 ? -8.860 -8.884 33.737 1.00 71.50 84 ASP A N 1
ATOM 628 C CA . ASP A 1 84 ? -9.454 -10.216 33.728 1.00 71.50 84 ASP A CA 1
ATOM 629 C C . ASP A 1 84 ? -9.201 -10.835 32.347 1.00 71.50 84 ASP A C 1
ATOM 631 O O . ASP A 1 84 ? -9.620 -10.309 31.309 1.00 71.50 84 ASP A O 1
ATOM 635 N N . THR A 1 85 ? -8.385 -11.886 32.316 1.00 71.62 85 THR A N 1
ATOM 636 C CA . THR A 1 85 ? -8.039 -12.554 31.064 1.00 71.62 85 THR A CA 1
ATOM 637 C C . THR A 1 85 ? -9.248 -13.387 30.657 1.00 71.62 85 THR A C 1
ATOM 639 O O . THR A 1 85 ? -9.648 -14.257 31.432 1.00 71.62 85 THR A O 1
ATOM 642 N N . PRO A 1 86 ? -9.842 -13.170 29.469 1.00 69.06 86 PRO A N 1
ATOM 643 C CA . PRO A 1 86 ? -10.985 -13.966 29.054 1.00 69.06 86 PRO A CA 1
ATOM 644 C C . PRO A 1 86 ? -10.595 -15.451 29.044 1.00 69.06 86 PRO A C 1
ATOM 646 O O . PRO A 1 86 ? -9.479 -15.779 28.619 1.00 69.06 86 PRO A O 1
ATOM 649 N N . PRO A 1 87 ? -11.488 -16.357 29.486 1.00 72.44 87 PRO A N 1
ATOM 650 C CA . PRO A 1 87 ? -11.199 -17.781 29.480 1.00 72.44 87 PRO A CA 1
ATOM 651 C C . PRO A 1 87 ? -10.807 -18.214 28.060 1.00 72.44 87 PRO A C 1
ATOM 653 O O . PRO A 1 87 ? -11.410 -17.739 27.086 1.00 72.44 87 PRO A O 1
ATOM 656 N N . PRO A 1 88 ? -9.795 -19.088 27.909 1.00 65.56 88 PRO A N 1
ATOM 657 C CA . PRO A 1 88 ? -9.354 -19.533 26.600 1.00 65.56 88 PRO A CA 1
ATOM 658 C C . PRO A 1 88 ? -10.545 -20.135 25.855 1.00 65.56 88 PRO A C 1
ATOM 660 O O . PRO A 1 88 ? -11.186 -21.075 26.327 1.00 65.56 88 PRO A O 1
ATOM 663 N N . LYS A 1 89 ? -10.866 -19.564 24.687 1.00 61.81 89 LYS A N 1
ATOM 664 C CA . LYS A 1 89 ? -11.873 -20.135 23.792 1.00 61.81 89 LYS A CA 1
ATOM 665 C C . LYS A 1 89 ? -11.425 -21.550 23.448 1.00 61.81 89 LYS A C 1
ATOM 667 O O . LYS A 1 89 ? -10.333 -21.728 22.911 1.00 61.81 89 LYS A O 1
ATOM 672 N N . ALA A 1 90 ? -12.265 -22.534 23.761 1.00 64.81 90 ALA A N 1
ATOM 673 C CA . ALA A 1 90 ? -12.054 -23.906 23.335 1.00 64.81 90 ALA A CA 1
ATOM 674 C C . ALA A 1 90 ? -11.853 -23.910 21.816 1.00 64.81 90 ALA A C 1
ATOM 676 O O . ALA A 1 90 ? -12.744 -23.529 21.056 1.00 64.81 90 ALA A O 1
ATOM 677 N N . VAL A 1 91 ? -10.651 -24.285 21.390 1.00 63.81 91 VAL A N 1
ATOM 678 C CA . VAL A 1 91 ? -10.342 -24.553 19.991 1.00 63.81 91 VAL A CA 1
ATOM 679 C C . VAL A 1 91 ? -11.268 -25.701 19.580 1.00 63.81 91 VAL A C 1
ATOM 681 O O . VAL A 1 91 ? -11.203 -26.758 20.215 1.00 63.81 91 VAL A O 1
ATOM 684 N N . PRO A 1 92 ? -12.152 -25.543 18.575 1.00 58.28 92 PRO A N 1
ATOM 685 C CA . PRO A 1 92 ? -12.781 -26.702 17.962 1.00 58.28 92 PRO A CA 1
ATOM 686 C C . PRO A 1 92 ? -11.636 -27.614 17.531 1.00 58.28 92 PRO A C 1
ATOM 688 O O . PRO A 1 92 ? -10.773 -27.153 16.786 1.00 58.28 92 PRO A O 1
ATOM 691 N N . GLN A 1 93 ? -11.568 -28.843 18.055 1.00 59.62 93 GLN A N 1
ATOM 692 C CA . GLN A 1 93 ? -10.531 -29.813 17.696 1.00 59.62 93 GLN A CA 1
ATOM 693 C C . GLN A 1 93 ? -10.678 -30.187 16.216 1.00 59.62 93 GLN A C 1
ATOM 695 O O . GLN A 1 93 ? -11.215 -31.233 15.856 1.00 59.62 93 GLN A O 1
ATOM 700 N N . LEU A 1 94 ? -10.231 -29.296 15.338 1.00 57.47 94 LEU A N 1
ATOM 701 C CA . LEU A 1 94 ? -10.078 -29.543 13.925 1.00 57.47 94 LEU A CA 1
ATOM 702 C C . LEU A 1 94 ? -8.788 -30.349 13.784 1.00 57.47 94 LEU A C 1
A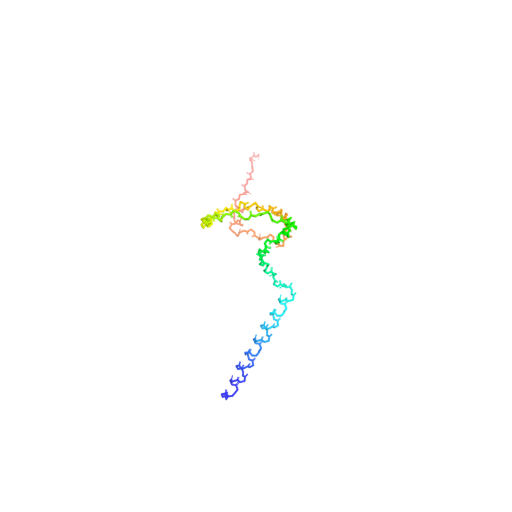TOM 704 O O . LEU A 1 94 ? -7.701 -29.800 13.637 1.00 57.47 94 LEU A O 1
ATOM 708 N N . GLY A 1 95 ? -8.934 -31.665 13.915 1.00 57.09 95 GLY A N 1
ATOM 709 C CA . GLY A 1 95 ? -7.855 -32.625 13.735 1.00 57.09 95 GLY A CA 1
ATOM 710 C C . GLY A 1 95 ? -7.008 -32.805 14.986 1.00 57.09 95 GLY A C 1
ATOM 711 O O . GLY A 1 95 ? -5.982 -32.153 15.160 1.00 57.09 95 GLY A O 1
ATOM 712 N N . ALA A 1 96 ? -7.391 -33.772 15.822 1.00 62.78 96 ALA A N 1
ATOM 713 C CA . ALA A 1 96 ? -6.402 -34.479 16.622 1.00 62.78 96 ALA A CA 1
ATOM 714 C C . ALA A 1 96 ? -5.265 -34.894 15.675 1.00 62.78 96 ALA A C 1
ATOM 716 O O . ALA A 1 96 ? -5.514 -35.594 14.688 1.00 62.78 96 ALA A O 1
ATOM 717 N N . LEU A 1 97 ? -4.044 -34.406 15.922 1.00 64.50 97 LEU A N 1
ATOM 718 C CA . LEU A 1 97 ? -2.887 -34.905 15.190 1.00 64.50 97 LEU A CA 1
ATOM 719 C C . LEU A 1 97 ? -2.874 -36.431 15.343 1.00 64.50 97 LEU A C 1
ATOM 721 O O . LEU A 1 97 ? -3.072 -36.923 16.461 1.00 64.50 97 LEU A O 1
ATOM 725 N N . PRO A 1 98 ? -2.659 -37.189 14.254 1.00 64.19 98 PRO A N 1
ATOM 726 C CA . PRO A 1 98 ? -2.479 -38.620 14.386 1.00 64.19 98 PRO A CA 1
ATOM 727 C C . PRO A 1 98 ? -1.302 -38.876 15.339 1.00 64.19 98 PRO A C 1
ATOM 729 O O . PRO A 1 98 ? -0.316 -38.130 15.312 1.00 64.19 98 PRO A O 1
ATOM 732 N N . PRO A 1 99 ? -1.405 -39.899 16.201 1.00 67.81 99 PRO A N 1
ATOM 733 C CA . PRO A 1 99 ? -0.367 -40.195 17.174 1.00 67.81 99 PRO A CA 1
ATOM 734 C C . PRO A 1 99 ? 0.982 -40.434 16.472 1.00 67.81 99 PRO A C 1
ATOM 736 O O . PRO A 1 99 ? 1.001 -40.939 15.342 1.00 67.81 99 PRO A O 1
ATOM 739 N N . PRO A 1 100 ? 2.112 -40.099 17.126 1.00 66.75 100 PRO A N 1
ATOM 740 C CA . PRO A 1 100 ? 3.442 -40.317 16.572 1.00 66.75 100 PRO A CA 1
ATOM 741 C C . PRO A 1 100 ? 3.611 -41.768 16.115 1.00 66.75 100 PRO A C 1
ATOM 743 O O . PRO A 1 100 ? 3.262 -42.703 16.844 1.00 66.75 100 PRO A O 1
ATOM 746 N N . LEU A 1 101 ? 4.173 -41.956 14.917 1.00 60.12 101 LEU A N 1
ATOM 747 C CA . LEU A 1 101 ? 4.369 -43.270 14.285 1.00 60.12 101 LEU A CA 1
ATOM 748 C C . LEU A 1 101 ? 5.171 -44.254 15.153 1.00 60.12 101 LEU A C 1
ATOM 750 O O . LEU A 1 101 ? 5.048 -45.465 14.977 1.00 60.12 101 LEU A O 1
ATOM 754 N N . GLU A 1 102 ? 5.929 -43.750 16.123 1.00 60.31 102 GLU A N 1
ATOM 755 C CA . GLU A 1 102 ? 6.712 -44.544 17.073 1.00 60.31 102 GLU A CA 1
ATOM 756 C C . GLU A 1 102 ? 5.841 -45.410 17.998 1.00 60.31 102 GLU A C 1
ATOM 758 O O . GLU A 1 102 ? 6.283 -46.454 18.468 1.00 60.31 102 GLU A O 1
ATOM 763 N N . THR A 1 103 ? 4.572 -45.042 18.201 1.00 57.12 103 THR A N 1
ATOM 764 C CA . THR A 1 103 ? 3.633 -45.810 19.041 1.00 57.12 103 THR A CA 1
ATOM 765 C C . THR A 1 103 ? 2.891 -46.916 18.285 1.00 57.12 103 THR A C 1
ATOM 767 O O . THR A 1 103 ? 2.222 -47.744 18.900 1.00 57.12 103 THR A O 1
ATOM 770 N N . ARG A 1 104 ? 3.000 -46.981 16.948 1.00 52.56 104 ARG A N 1
ATOM 771 C CA . 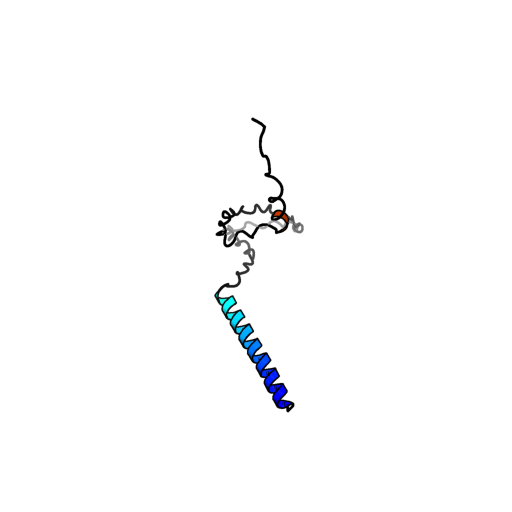ARG A 1 104 ? 2.162 -47.877 16.129 1.00 52.56 104 ARG A CA 1
ATOM 772 C C . ARG A 1 104 ? 2.646 -49.334 16.085 1.00 52.56 104 ARG A C 1
ATOM 774 O O . ARG A 1 104 ? 1.866 -50.204 15.708 1.00 52.56 104 ARG A O 1
ATOM 781 N N . ASN A 1 105 ? 3.890 -49.620 16.476 1.00 50.88 105 ASN A N 1
ATOM 782 C CA . ASN A 1 105 ? 4.466 -50.971 16.371 1.00 50.88 105 ASN A CA 1
ATOM 783 C C . ASN A 1 105 ? 4.622 -51.727 17.698 1.00 50.88 105 ASN A C 1
ATOM 785 O O . ASN A 1 105 ? 4.905 -52.920 17.668 1.00 50.88 105 ASN A O 1
ATOM 789 N N . THR A 1 106 ? 4.382 -51.112 18.857 1.00 50.97 106 THR A N 1
ATOM 790 C CA . THR A 1 106 ? 4.537 -51.802 20.152 1.00 50.97 106 THR A CA 1
ATOM 791 C C . THR A 1 106 ? 3.305 -52.598 20.593 1.00 50.97 106 THR A C 1
ATOM 793 O O . THR A 1 106 ? 3.411 -53.444 21.474 1.00 50.97 106 THR A O 1
ATOM 796 N N . THR A 1 107 ? 2.142 -52.421 19.955 1.00 52.19 107 THR A N 1
ATOM 797 C CA . THR A 1 107 ? 0.895 -53.112 20.353 1.00 52.19 107 THR A CA 1
ATOM 798 C C . THR A 1 107 ? 0.669 -54.466 19.662 1.00 52.19 107 THR A C 1
ATOM 800 O O . THR A 1 107 ? -0.249 -55.191 20.028 1.00 52.19 107 THR A O 1
ATOM 803 N N . LYS A 1 108 ? 1.501 -54.879 18.696 1.00 52.09 108 LYS A N 1
ATOM 804 C CA . LYS A 1 108 ? 1.330 -56.171 17.991 1.00 52.09 108 LYS A CA 1
ATOM 805 C C . LYS A 1 108 ? 2.196 -57.325 18.513 1.00 52.09 108 LYS A C 1
ATOM 807 O O . LYS A 1 108 ? 2.361 -58.317 17.811 1.00 52.09 108 LYS A O 1
ATOM 812 N N . GLN A 1 109 ? 2.709 -57.238 19.740 1.00 49.41 109 GLN A N 1
ATOM 813 C CA . GLN A 1 109 ? 3.482 -58.328 20.347 1.00 49.41 109 GLN A CA 1
ATOM 814 C C . GLN A 1 109 ? 3.208 -58.491 21.851 1.00 49.41 109 GLN A C 1
ATOM 816 O O . GLN A 1 109 ? 4.124 -58.630 22.650 1.00 49.41 109 GLN A O 1
ATOM 821 N N . SER A 1 110 ? 1.940 -58.460 22.263 1.00 49.62 110 SER A N 1
ATOM 822 C CA . SER A 1 110 ? 1.553 -58.951 23.591 1.00 49.62 110 SER A CA 1
ATOM 823 C C . SER A 1 110 ? 0.084 -59.360 23.576 1.00 49.62 110 SER A C 1
ATOM 825 O O . SER A 1 110 ? -0.801 -58.511 23.523 1.00 49.62 110 SER A O 1
ATOM 827 N N . GLY A 1 111 ? -0.177 -60.666 23.528 1.00 45.22 111 GLY A N 1
ATOM 828 C CA . GLY A 1 111 ? -1.539 -61.205 23.520 1.00 45.22 111 GLY A CA 1
ATOM 829 C C . GLY A 1 111 ? -1.638 -62.613 22.941 1.00 45.22 111 GLY A C 1
ATOM 830 O O . GLY A 1 111 ? -2.476 -62.861 22.084 1.00 45.22 111 GLY A O 1
ATOM 831 N N . GLY A 1 112 ? -0.749 -63.512 23.361 1.00 47.00 112 GLY A N 1
ATOM 832 C CA . GLY A 1 112 ? -0.803 -64.940 23.047 1.00 47.00 112 GLY A CA 1
ATOM 833 C C . GLY A 1 112 ? -0.783 -65.756 24.333 1.00 47.00 112 GLY A C 1
ATOM 834 O O . GLY A 1 112 ? 0.138 -66.533 24.543 1.00 47.00 112 GLY A O 1
ATOM 835 N N . ASP A 1 113 ? -1.753 -65.506 25.212 1.00 46.59 113 ASP A N 1
ATOM 836 C CA . ASP A 1 113 ? -2.008 -66.303 26.412 1.00 46.59 113 ASP A CA 1
ATOM 837 C C . ASP A 1 113 ? -3.088 -67.339 26.058 1.00 46.59 113 ASP A C 1
ATOM 839 O O . ASP A 1 113 ? -4.276 -67.020 25.971 1.00 46.59 113 ASP A O 1
ATOM 843 N N . ILE A 1 114 ? -2.662 -68.562 25.725 1.00 53.91 114 ILE A N 1
ATOM 844 C CA . ILE A 1 114 ? -3.546 -69.730 25.647 1.00 53.91 114 ILE A CA 1
ATOM 845 C C . ILE A 1 114 ? -3.366 -70.478 26.968 1.00 53.91 114 ILE A C 1
ATOM 847 O O . ILE A 1 114 ? -2.299 -71.026 27.239 1.00 53.91 114 ILE A O 1
ATOM 851 N N . GLY A 1 115 ? -4.421 -70.440 27.782 1.00 44.00 115 GLY A N 1
ATOM 852 C CA . GLY A 1 115 ? -4.507 -71.024 29.118 1.00 44.00 115 GLY A CA 1
ATOM 853 C C . GLY A 1 115 ? -4.474 -72.567 29.189 1.00 44.00 115 GLY A C 1
ATOM 854 O O . GLY A 1 115 ? -4.258 -73.244 28.186 1.00 44.00 115 GLY A O 1
ATOM 855 N N . PRO A 1 116 ? -4.673 -73.124 30.403 1.00 46.25 116 PRO A N 1
ATOM 856 C CA . PRO A 1 116 ? -4.029 -74.346 30.911 1.00 46.25 116 PRO A CA 1
ATOM 857 C C . PRO A 1 116 ? -4.762 -75.663 30.553 1.00 46.25 116 PRO A C 1
ATOM 859 O O . PRO A 1 116 ? -5.871 -75.619 30.017 1.00 46.25 116 PRO A O 1
ATOM 862 N N . PRO A 1 117 ? -4.167 -76.846 30.843 1.00 52.81 117 PRO A N 1
ATOM 863 C CA . PRO A 1 117 ? -4.600 -78.119 30.274 1.00 52.81 117 PRO A CA 1
ATOM 864 C C . PRO A 1 117 ? -5.829 -78.702 30.986 1.00 52.81 117 PRO A C 1
ATOM 866 O O . PRO A 1 117 ? -5.983 -78.577 32.205 1.00 52.81 117 PRO A O 1
ATOM 869 N N . ARG A 1 118 ? -6.668 -79.395 30.214 1.00 41.56 118 ARG A N 1
ATOM 870 C CA . ARG A 1 118 ? -7.660 -80.369 30.679 1.00 41.56 118 ARG A CA 1
ATOM 871 C C . ARG A 1 118 ? -7.625 -81.596 29.787 1.00 41.56 118 ARG A C 1
ATOM 873 O O . ARG A 1 118 ? -7.476 -81.404 28.561 1.00 41.56 118 ARG A O 1
#

pLDDT: mean 70.66, std 15.77, range [41.56, 97.69]

Sequence (118 aa):
MEILELFYIALGTIGVLIVLHLGTFWIARIIKPPAPKIVYVQAPPAAVAAPPQAPQAPQAPPPPPPPPPVLSETTPNIQLPLYDTPPPKAVPQLGALPPPLETRNTTKQSGGDIGPPR

Organism: NCBI:txid1070528